Protein AF-A0A662UZR8-F1 (afdb_monomer_lite)

Structure (mmCIF, N/CA/C/O backbone):
data_AF-A0A662UZR8-F1
#
_entry.id   AF-A0A662UZR8-F1
#
loop_
_atom_site.group_PDB
_atom_site.id
_atom_site.type_symbol
_atom_site.label_atom_id
_atom_site.label_alt_id
_atom_site.label_comp_id
_atom_site.label_asym_id
_atom_site.label_entity_id
_atom_site.label_seq_id
_atom_site.pdbx_PDB_ins_code
_atom_site.Cartn_x
_atom_site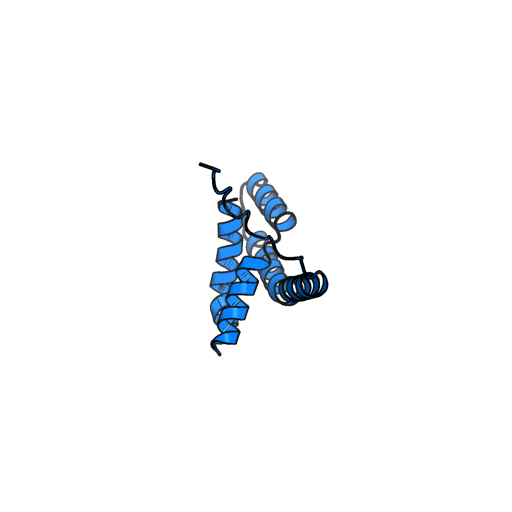.Cartn_y
_atom_site.Cartn_z
_atom_site.occupancy
_atom_site.B_iso_or_equiv
_atom_site.auth_seq_id
_atom_site.auth_comp_id
_atom_site.auth_asym_id
_atom_site.auth_atom_id
_atom_site.pdbx_PDB_model_num
ATOM 1 N N . MET A 1 1 ? 54.172 -8.574 8.219 1.00 39.78 1 MET A N 1
ATOM 2 C CA . MET A 1 1 ? 52.806 -9.115 8.080 1.00 39.78 1 MET A CA 1
ATOM 3 C C . MET A 1 1 ? 51.865 -7.938 8.209 1.00 39.78 1 MET A C 1
ATOM 5 O O . MET A 1 1 ? 51.500 -7.566 9.316 1.00 39.78 1 MET A O 1
ATOM 9 N N . GLU A 1 2 ? 51.620 -7.263 7.091 1.00 37.84 2 GLU A N 1
ATOM 10 C CA . GLU A 1 2 ? 50.661 -6.163 7.018 1.00 37.84 2 GLU A CA 1
ATOM 11 C C . GLU A 1 2 ? 49.271 -6.783 6.895 1.00 37.84 2 GLU A C 1
ATOM 13 O O . GLU A 1 2 ? 49.051 -7.658 6.060 1.00 37.84 2 GLU A O 1
ATOM 18 N N . GLY A 1 3 ? 48.376 -6.414 7.808 1.00 43.31 3 GLY A N 1
ATOM 19 C CA . GLY A 1 3 ? 47.009 -6.912 7.817 1.00 43.31 3 GLY A CA 1
ATOM 20 C C . GLY A 1 3 ? 46.226 -6.314 6.657 1.00 43.31 3 GLY A C 1
ATOM 21 O O . GLY A 1 3 ? 46.103 -5.093 6.558 1.00 43.31 3 GLY A O 1
ATOM 22 N N . GLU A 1 4 ? 45.673 -7.174 5.805 1.00 44.31 4 GLU A N 1
ATOM 23 C CA . GLU A 1 4 ? 44.631 -6.786 4.860 1.00 44.31 4 GLU A CA 1
ATOM 24 C C . GLU A 1 4 ? 43.439 -6.232 5.641 1.00 44.31 4 GLU A C 1
ATOM 26 O O . GLU A 1 4 ? 42.755 -6.932 6.391 1.00 44.31 4 GLU A O 1
ATOM 31 N N . LYS A 1 5 ? 43.200 -4.933 5.475 1.00 49.56 5 LYS A N 1
ATOM 32 C CA . LYS A 1 5 ? 41.960 -4.297 5.900 1.00 49.56 5 LYS A CA 1
ATOM 33 C C . LYS A 1 5 ? 40.863 -4.812 4.958 1.00 49.56 5 LYS A C 1
ATOM 35 O O . LYS A 1 5 ? 41.051 -4.712 3.743 1.00 49.56 5 LYS A O 1
ATOM 40 N N . PRO A 1 6 ? 39.744 -5.361 5.461 1.00 45.47 6 PRO A N 1
ATOM 41 C CA . PRO A 1 6 ? 38.691 -5.857 4.589 1.00 45.47 6 PRO A CA 1
ATOM 42 C C . PRO A 1 6 ? 38.175 -4.696 3.741 1.00 45.47 6 PRO A C 1
ATOM 44 O O . PRO A 1 6 ? 38.000 -3.583 4.243 1.00 45.47 6 PRO A O 1
ATOM 47 N N . ALA A 1 7 ? 37.978 -4.955 2.448 1.00 50.78 7 ALA A N 1
ATOM 48 C CA . ALA A 1 7 ? 37.423 -3.991 1.517 1.00 50.78 7 ALA A CA 1
ATOM 49 C C . ALA A 1 7 ? 36.064 -3.525 2.051 1.00 50.78 7 ALA A C 1
ATOM 51 O O . ALA A 1 7 ? 35.082 -4.265 2.027 1.00 50.78 7 ALA A O 1
ATOM 52 N N . GLN A 1 8 ? 36.039 -2.297 2.568 1.00 49.72 8 GLN A N 1
ATOM 53 C CA . GLN A 1 8 ? 34.823 -1.567 2.879 1.00 49.72 8 GLN A CA 1
ATOM 54 C C . GLN A 1 8 ? 33.998 -1.564 1.588 1.00 49.72 8 GLN A C 1
ATOM 56 O O . GLN A 1 8 ? 34.412 -0.954 0.598 1.00 49.72 8 GLN A O 1
ATOM 61 N N . GLY A 1 9 ? 32.903 -2.328 1.559 1.00 45.03 9 GLY A N 1
ATOM 62 C CA . GLY A 1 9 ? 32.016 -2.386 0.404 1.00 45.03 9 GLY A CA 1
ATOM 63 C C . GLY A 1 9 ? 31.672 -0.961 -0.010 1.00 45.03 9 GLY A C 1
ATOM 64 O O . GLY A 1 9 ? 31.214 -0.173 0.817 1.00 45.03 9 GLY A O 1
ATOM 65 N N . ARG A 1 10 ? 31.974 -0.603 -1.261 1.00 51.03 10 ARG A N 1
ATOM 66 C CA . ARG A 1 10 ? 31.578 0.691 -1.809 1.00 51.03 10 ARG A CA 1
ATOM 67 C C . ARG A 1 10 ? 30.056 0.695 -1.813 1.00 51.03 10 ARG A C 1
ATOM 69 O O . ARG A 1 10 ? 29.452 0.010 -2.632 1.00 51.03 10 ARG A O 1
ATOM 76 N N . VAL A 1 11 ? 29.442 1.436 -0.897 1.00 54.06 11 VAL A N 1
ATOM 77 C CA . VAL A 1 11 ? 28.117 1.983 -1.174 1.00 54.06 11 VAL A CA 1
ATOM 78 C C . VAL A 1 11 ? 28.353 2.859 -2.401 1.00 54.06 11 VAL A C 1
ATOM 80 O O . VAL A 1 11 ? 29.108 3.827 -2.317 1.00 54.06 11 VAL A O 1
ATOM 83 N N . GLY A 1 12 ? 27.899 2.394 -3.567 1.00 61.78 12 GLY A N 1
ATOM 84 C CA . GLY A 1 12 ? 28.061 3.122 -4.822 1.00 61.78 12 GLY A CA 1
ATOM 85 C C . GLY A 1 12 ? 27.463 4.521 -4.700 1.00 61.78 12 GLY A C 1
ATOM 86 O O . GLY A 1 12 ? 26.590 4.742 -3.860 1.00 61.78 12 GLY A O 1
ATOM 87 N N . GLU A 1 13 ? 27.954 5.457 -5.511 1.00 67.56 13 GLU A N 1
ATOM 88 C CA . GLU A 1 13 ? 27.309 6.761 -5.689 1.00 67.56 13 GLU A CA 1
ATOM 89 C C . GLU A 1 13 ? 25.803 6.556 -5.889 1.00 67.56 13 GLU A C 1
ATOM 91 O O . GLU A 1 13 ? 25.383 5.755 -6.725 1.00 67.56 13 GLU A O 1
ATOM 96 N N . PHE A 1 14 ? 25.005 7.219 -5.054 1.00 72.38 14 PHE A N 1
ATOM 97 C CA . PHE A 1 14 ? 23.554 7.201 -5.164 1.00 72.38 14 PHE A CA 1
ATOM 98 C C . PHE A 1 14 ? 23.182 8.049 -6.379 1.00 72.38 14 PHE A C 1
ATOM 100 O O . PHE A 1 14 ? 23.480 9.242 -6.409 1.00 72.38 14 PHE A O 1
ATOM 107 N N . ASP A 1 15 ? 22.579 7.425 -7.386 1.00 90.81 15 ASP A N 1
ATOM 108 C CA . ASP A 1 15 ? 22.028 8.147 -8.525 1.00 90.81 15 ASP A CA 1
ATOM 109 C C . ASP A 1 15 ? 20.685 8.758 -8.104 1.00 90.81 15 ASP A C 1
ATOM 111 O O . ASP A 1 15 ? 19.691 8.053 -7.905 1.00 90.81 15 ASP A O 1
ATOM 115 N N . GLU A 1 16 ? 20.688 10.074 -7.898 1.00 92.81 16 GLU A N 1
ATOM 116 C CA . GLU A 1 16 ? 19.516 10.830 -7.455 1.00 92.81 16 GLU A CA 1
ATOM 117 C C . GLU A 1 16 ? 18.376 10.768 -8.485 1.00 92.81 16 GLU A C 1
ATOM 119 O O . GLU A 1 16 ? 17.208 10.720 -8.107 1.00 92.81 16 GLU A O 1
ATOM 124 N N . GLU A 1 17 ? 18.696 10.715 -9.783 1.00 94.50 17 GLU A N 1
ATOM 125 C CA . GLU A 1 17 ? 17.695 10.645 -10.851 1.00 94.50 17 GLU A CA 1
ATOM 126 C C . GLU A 1 17 ? 16.968 9.299 -10.811 1.00 94.50 17 GLU A C 1
ATOM 128 O O . GLU A 1 17 ? 15.735 9.256 -10.777 1.00 94.50 17 GLU A O 1
ATOM 133 N N . VAL A 1 18 ? 17.726 8.204 -10.690 1.00 93.88 18 VAL A N 1
ATOM 134 C CA . VAL A 1 18 ? 17.162 6.857 -10.513 1.00 93.88 18 VAL A CA 1
ATOM 135 C C . VAL A 1 18 ? 16.323 6.780 -9.238 1.00 93.88 18 VAL A C 1
ATOM 137 O O . VAL A 1 18 ? 15.259 6.159 -9.219 1.00 93.88 18 VAL A O 1
ATOM 140 N N . PHE A 1 19 ? 16.780 7.402 -8.152 1.00 92.75 19 PHE A N 1
ATOM 141 C CA . PHE A 1 19 ? 16.050 7.391 -6.891 1.00 92.75 19 PHE A CA 1
ATOM 142 C C . PHE A 1 19 ? 14.705 8.126 -6.979 1.00 92.75 19 PHE A C 1
ATOM 144 O O . PHE A 1 19 ? 13.696 7.603 -6.492 1.00 92.75 19 PHE A O 1
ATOM 151 N N . GLU A 1 20 ? 14.659 9.294 -7.623 1.00 95.31 20 GLU A N 1
ATOM 152 C CA . GLU A 1 20 ? 13.406 10.025 -7.832 1.00 95.31 20 GLU A CA 1
ATOM 153 C C . GLU A 1 20 ? 12.456 9.289 -8.786 1.00 95.31 20 GLU A C 1
ATOM 155 O O . GLU A 1 20 ? 11.250 9.255 -8.531 1.00 95.31 20 GLU A O 1
ATOM 160 N N . GLU A 1 21 ? 12.971 8.621 -9.823 1.00 95.25 21 GLU A N 1
ATOM 161 C CA . GLU A 1 21 ? 12.155 7.779 -10.706 1.00 95.25 21 GLU A CA 1
ATOM 162 C C . GLU A 1 21 ? 11.519 6.615 -9.932 1.00 95.25 21 GLU A C 1
ATOM 164 O O . GLU A 1 21 ? 10.302 6.406 -9.984 1.00 95.25 21 GLU A O 1
ATOM 169 N N . VAL A 1 22 ? 12.311 5.900 -9.126 1.00 94.00 22 VAL A N 1
ATOM 170 C CA . VAL A 1 22 ? 11.803 4.822 -8.265 1.00 94.00 22 VAL A CA 1
ATOM 171 C C . VAL A 1 22 ? 10.765 5.361 -7.282 1.00 94.00 22 VAL A C 1
ATOM 173 O O . VAL A 1 22 ? 9.706 4.751 -7.114 1.00 94.00 22 VAL A O 1
ATOM 176 N N . ARG A 1 23 ? 11.014 6.513 -6.649 1.00 94.12 23 ARG A N 1
ATOM 177 C CA . ARG A 1 23 ? 10.050 7.140 -5.734 1.00 94.12 23 ARG A CA 1
ATOM 178 C C . ARG A 1 23 ? 8.736 7.472 -6.443 1.00 94.12 23 ARG A C 1
ATOM 180 O O . ARG A 1 23 ? 7.673 7.204 -5.878 1.00 94.12 23 ARG A O 1
ATOM 187 N N . ALA A 1 24 ? 8.792 8.028 -7.651 1.00 95.69 24 ALA A N 1
ATOM 188 C CA . ALA A 1 24 ? 7.605 8.347 -8.439 1.00 95.69 24 ALA A CA 1
ATOM 189 C C . ALA A 1 24 ? 6.783 7.085 -8.746 1.00 95.69 24 ALA A C 1
ATOM 191 O O . ALA A 1 24 ? 5.579 7.072 -8.490 1.00 95.69 24 ALA A O 1
ATOM 192 N N . ILE A 1 25 ? 7.439 5.999 -9.171 1.00 94.56 25 ILE A N 1
ATOM 193 C CA . ILE A 1 25 ? 6.795 4.701 -9.436 1.00 94.56 25 ILE A CA 1
ATOM 194 C C . ILE A 1 25 ? 6.112 4.155 -8.175 1.00 94.56 25 ILE A C 1
ATOM 196 O O . ILE A 1 25 ? 4.954 3.731 -8.229 1.00 94.56 25 ILE A O 1
ATOM 200 N N . LEU A 1 26 ? 6.804 4.184 -7.029 1.00 95.00 26 LEU A N 1
ATOM 201 C CA . LEU A 1 26 ? 6.251 3.747 -5.742 1.00 95.00 26 LEU A CA 1
ATOM 202 C C . LEU A 1 26 ? 4.995 4.539 -5.362 1.00 95.00 26 LEU A C 1
ATOM 204 O O . LEU A 1 26 ? 4.015 3.960 -4.892 1.00 95.00 26 LEU A O 1
ATOM 208 N N . HIS A 1 27 ? 5.001 5.851 -5.583 1.00 95.00 27 HIS A N 1
ATOM 209 C CA . HIS A 1 27 ? 3.845 6.697 -5.313 1.00 95.00 27 HIS A CA 1
ATOM 210 C C . HIS A 1 27 ? 2.687 6.436 -6.273 1.00 95.00 27 HIS A C 1
ATOM 212 O O . HIS A 1 27 ? 1.570 6.191 -5.816 1.00 95.00 27 HIS A O 1
ATOM 218 N N . GLU A 1 28 ? 2.937 6.473 -7.580 1.00 94.00 28 GLU A N 1
ATOM 219 C CA . GLU A 1 28 ? 1.903 6.336 -8.608 1.00 94.00 28 GLU A CA 1
ATOM 220 C C . GLU A 1 28 ? 1.156 5.005 -8.480 1.00 94.00 28 GLU A C 1
ATOM 222 O O . GLU A 1 28 ? -0.074 4.959 -8.534 1.00 94.00 28 GLU A O 1
ATOM 227 N N . ARG A 1 29 ? 1.902 3.923 -8.243 1.00 91.25 29 ARG A N 1
ATOM 228 C CA . ARG A 1 29 ? 1.353 2.567 -8.208 1.00 91.25 29 ARG A CA 1
ATOM 229 C C . ARG A 1 29 ? 0.899 2.128 -6.822 1.00 91.25 29 ARG A C 1
ATOM 231 O O . ARG A 1 29 ? -0.108 1.434 -6.696 1.00 91.25 29 ARG A O 1
AT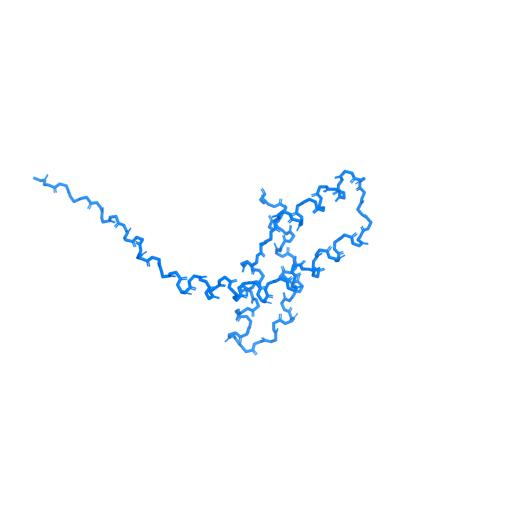OM 238 N N . GLY A 1 30 ? 1.622 2.524 -5.777 1.00 91.81 30 GLY A N 1
ATOM 239 C CA . GLY A 1 30 ? 1.342 2.103 -4.406 1.00 91.81 30 GLY A CA 1
ATOM 240 C C . GLY A 1 30 ? 0.225 2.900 -3.740 1.00 91.81 30 GLY A C 1
ATOM 241 O O . GLY A 1 30 ? -0.589 2.324 -3.014 1.00 91.81 30 GLY A O 1
ATOM 242 N N . MET A 1 31 ? 0.140 4.211 -3.992 1.00 93.31 31 MET A N 1
ATOM 243 C CA . MET A 1 31 ? -0.802 5.087 -3.284 1.00 93.31 31 MET A CA 1
ATOM 244 C C . MET A 1 31 ? -2.274 4.685 -3.476 1.00 93.31 31 MET A C 1
ATOM 246 O O . MET A 1 31 ? -2.998 4.647 -2.479 1.00 93.31 31 MET A O 1
ATOM 250 N N . PRO A 1 32 ? -2.748 4.306 -4.682 1.00 91.94 32 PRO A N 1
ATOM 251 C CA . PRO A 1 32 ? -4.125 3.839 -4.851 1.00 91.94 32 PRO A CA 1
ATOM 252 C C . PRO A 1 32 ? -4.471 2.631 -3.966 1.00 91.94 32 PRO A C 1
ATOM 254 O O . PRO A 1 32 ? -5.579 2.558 -3.426 1.00 91.94 32 PRO A O 1
ATOM 257 N N . ILE A 1 33 ? -3.513 1.716 -3.766 1.00 91.50 33 ILE A N 1
ATOM 258 C CA . ILE A 1 33 ? -3.667 0.534 -2.909 1.00 91.50 33 ILE A CA 1
ATOM 259 C C . ILE A 1 33 ? -3.740 0.963 -1.440 1.00 91.50 33 ILE A C 1
ATOM 261 O O . ILE A 1 33 ? -4.654 0.534 -0.733 1.00 91.50 33 ILE A O 1
ATOM 265 N N . ILE A 1 34 ? -2.841 1.849 -0.990 1.00 92.00 34 ILE A N 1
ATOM 266 C CA . ILE A 1 34 ? -2.869 2.409 0.373 1.00 92.00 34 ILE A CA 1
ATOM 267 C C . ILE A 1 34 ? -4.219 3.073 0.660 1.00 92.00 34 ILE A C 1
ATOM 269 O O . ILE A 1 34 ? -4.854 2.789 1.675 1.00 92.00 34 ILE A O 1
ATOM 273 N N . GLU A 1 35 ? -4.690 3.927 -0.244 1.00 92.38 35 GLU A N 1
ATOM 274 C CA . GLU A 1 35 ? -5.945 4.657 -0.075 1.00 92.38 35 GLU A CA 1
ATOM 275 C C . GLU A 1 35 ? -7.157 3.726 -0.013 1.00 92.38 35 GLU A C 1
ATOM 277 O O . GLU A 1 35 ? -8.089 3.939 0.768 1.00 92.38 35 GLU A O 1
ATOM 282 N N . GLN A 1 36 ? -7.148 2.653 -0.803 1.00 90.62 36 GLN A N 1
ATOM 283 C CA . GLN A 1 36 ? -8.175 1.625 -0.711 1.00 90.62 36 GLN A CA 1
ATOM 284 C C . GLN A 1 36 ? -8.138 0.908 0.646 1.00 90.62 36 GLN A C 1
ATOM 286 O O . GLN A 1 36 ? -9.186 0.742 1.270 1.00 90.62 36 GLN A O 1
ATOM 291 N N . VAL A 1 37 ? -6.951 0.526 1.126 1.00 89.56 37 VAL A N 1
ATOM 292 C CA . VAL A 1 37 ? -6.760 -0.113 2.438 1.00 89.56 37 VAL A CA 1
ATOM 293 C C . VAL A 1 37 ? -7.267 0.782 3.565 1.00 89.56 37 VAL A C 1
ATOM 295 O O . VAL A 1 37 ? -8.042 0.324 4.405 1.00 89.56 37 VAL A O 1
ATOM 298 N N . ARG A 1 38 ? -6.908 2.072 3.542 1.00 91.31 38 ARG A N 1
ATOM 299 C CA . ARG A 1 38 ? -7.379 3.076 4.505 1.00 91.31 38 ARG A CA 1
ATOM 300 C C . ARG A 1 38 ? -8.899 3.108 4.584 1.00 91.31 38 ARG A C 1
ATOM 302 O O . ARG A 1 38 ? -9.462 2.949 5.668 1.00 91.31 38 ARG A O 1
ATOM 309 N N . ARG A 1 39 ? -9.566 3.252 3.434 1.00 92.19 39 ARG 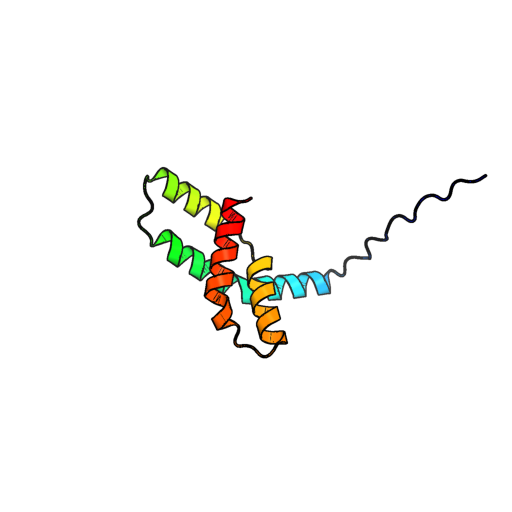A N 1
ATOM 310 C CA . ARG A 1 39 ? -11.034 3.276 3.367 1.00 92.19 39 ARG A CA 1
ATOM 311 C C . ARG A 1 39 ? -11.653 1.984 3.897 1.00 92.19 39 ARG A C 1
ATOM 313 O O . ARG A 1 39 ? -12.567 2.051 4.712 1.00 92.19 39 ARG A O 1
ATOM 320 N N . GLU A 1 40 ? -11.150 0.829 3.465 1.00 91.00 40 GLU A N 1
ATOM 321 C CA . GLU A 1 40 ? -11.701 -0.483 3.832 1.00 91.00 40 GLU A CA 1
ATOM 322 C C . GLU A 1 40 ? -11.519 -0.839 5.312 1.00 91.00 40 GLU A C 1
ATOM 324 O O . GLU A 1 40 ? -12.354 -1.550 5.877 1.00 91.00 40 GLU A O 1
ATOM 329 N N . ILE A 1 41 ? -10.431 -0.397 5.947 1.00 89.25 41 ILE A N 1
ATOM 330 C CA . ILE A 1 41 ? -10.195 -0.643 7.374 1.00 89.25 41 ILE A CA 1
ATOM 331 C C . ILE A 1 41 ? -11.039 0.302 8.217 1.00 89.25 41 ILE A C 1
ATOM 333 O O . ILE A 1 41 ? -11.743 -0.154 9.117 1.00 89.25 41 ILE A O 1
ATOM 337 N N . LEU A 1 42 ? -10.993 1.605 7.925 1.00 91.38 42 LEU A N 1
ATOM 338 C CA . LEU A 1 42 ? -11.682 2.615 8.729 1.00 91.38 42 LEU A CA 1
ATOM 339 C C . LEU A 1 42 ? -13.207 2.546 8.583 1.00 91.38 42 LEU A C 1
ATOM 341 O O . LEU A 1 42 ? -13.920 3.001 9.475 1.00 91.38 42 LEU A O 1
ATOM 345 N N . SER A 1 43 ? -13.728 1.921 7.520 1.00 94.00 43 SER A N 1
ATOM 346 C CA . SER A 1 43 ? -15.160 1.625 7.397 1.00 94.00 43 SER A CA 1
ATOM 347 C C . SER A 1 43 ? -15.635 0.480 8.300 1.00 94.00 43 SER A C 1
ATOM 349 O O . SER A 1 43 ? -16.840 0.257 8.419 1.00 94.00 43 SER A O 1
ATOM 351 N N . ARG A 1 44 ? -14.726 -0.299 8.903 1.00 90.50 44 ARG A N 1
ATOM 352 C CA . ARG A 1 44 ? -15.095 -1.422 9.776 1.00 90.50 44 ARG A CA 1
ATOM 353 C C . ARG A 1 44 ? -15.460 -0.920 11.174 1.00 90.50 44 ARG A C 1
ATOM 355 O O . ARG A 1 44 ? -14.886 0.055 11.655 1.00 90.50 44 ARG A O 1
ATOM 362 N N . PRO A 1 45 ? -16.371 -1.613 11.879 1.00 92.44 45 PRO A N 1
ATOM 363 C CA . PRO A 1 45 ? -16.698 -1.282 13.259 1.00 92.44 45 PRO A CA 1
ATOM 364 C C . PRO A 1 45 ? -15.542 -1.678 14.194 1.00 92.44 45 PRO A C 1
ATOM 366 O O . PRO A 1 45 ? -15.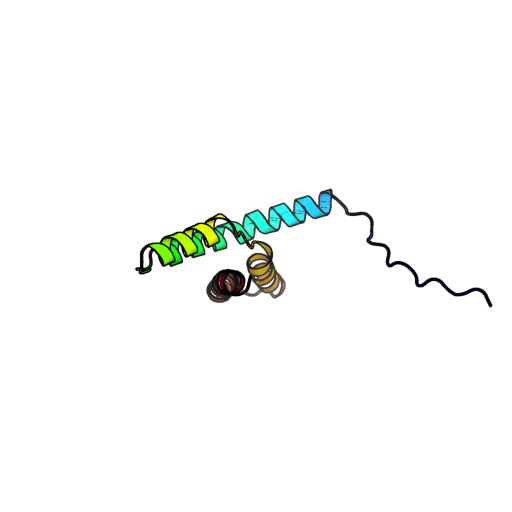550 -2.754 14.789 1.00 92.44 45 PRO A O 1
ATOM 369 N N . ILE A 1 46 ? -14.544 -0.803 14.332 1.00 92.94 46 ILE A N 1
ATOM 370 C CA . ILE A 1 46 ? -13.415 -0.987 15.250 1.00 92.94 46 ILE A CA 1
ATOM 371 C C . ILE A 1 46 ? -13.813 -0.446 16.626 1.00 92.94 46 ILE A C 1
ATOM 373 O O . ILE A 1 46 ? -14.132 0.733 16.786 1.00 92.94 46 ILE A O 1
ATOM 377 N N . LYS A 1 47 ? -13.807 -1.318 17.637 1.00 93.00 47 LYS A N 1
ATOM 378 C CA . LYS A 1 47 ? -14.064 -0.961 19.038 1.00 93.00 47 LYS A CA 1
ATOM 379 C C . LYS A 1 47 ? -12.968 -1.537 19.937 1.00 93.00 47 LYS A C 1
ATOM 381 O O . LYS A 1 47 ? -12.471 -2.620 19.637 1.00 93.00 47 LYS A O 1
ATOM 386 N N . PRO A 1 48 ? -12.642 -0.867 21.059 1.00 95.81 48 PRO A N 1
ATOM 387 C CA . PRO A 1 48 ? -13.177 0.421 21.535 1.00 95.81 48 PRO A CA 1
ATOM 388 C C . PRO A 1 48 ? -12.646 1.624 20.728 1.00 95.81 48 PRO A C 1
ATOM 390 O O . PRO A 1 48 ? -11.776 1.456 19.880 1.00 95.81 48 PRO A O 1
ATOM 393 N N . LYS A 1 49 ? -13.130 2.850 21.005 1.00 95.00 49 LYS A N 1
ATOM 394 C CA . LYS A 1 49 ? -12.684 4.082 20.311 1.00 95.00 49 LYS A CA 1
ATOM 395 C C . LYS A 1 49 ? -11.154 4.218 20.270 1.00 95.00 49 LYS A C 1
ATOM 397 O O . LYS A 1 49 ? -10.615 4.590 19.240 1.00 95.00 49 LYS A O 1
ATOM 402 N N . GLY A 1 50 ? -10.457 3.856 21.350 1.00 95.88 50 GLY A N 1
ATOM 403 C CA . GLY A 1 50 ? -8.989 3.893 21.390 1.00 95.88 50 GLY A CA 1
ATOM 404 C C . GLY A 1 50 ? -8.317 3.013 20.330 1.00 95.88 50 GLY A C 1
ATOM 405 O O . GLY A 1 50 ? -7.319 3.425 19.754 1.00 95.88 50 GLY A O 1
ATOM 406 N N . ALA A 1 51 ? -8.893 1.848 20.010 1.00 93.31 51 ALA A N 1
ATOM 407 C CA . ALA A 1 51 ? -8.381 0.988 18.944 1.00 93.31 51 ALA A CA 1
ATOM 408 C C . ALA A 1 51 ? -8.597 1.617 17.559 1.00 93.31 51 ALA A C 1
ATOM 410 O O . ALA A 1 51 ? -7.710 1.553 16.716 1.00 93.31 51 ALA A O 1
ATOM 411 N N . TYR A 1 52 ? -9.743 2.270 17.338 1.00 94.25 52 TYR A N 1
ATOM 412 C CA . TYR A 1 52 ? -9.993 3.008 16.098 1.00 94.25 52 TYR A CA 1
ATOM 413 C C . TYR A 1 52 ? -8.983 4.146 15.904 1.00 94.25 52 TYR A C 1
ATOM 415 O O . TYR A 1 52 ? -8.392 4.251 14.835 1.00 94.25 52 TYR A O 1
ATOM 423 N N . GLU A 1 53 ? -8.746 4.962 16.935 1.00 94.56 53 GLU A N 1
ATOM 424 C CA . GLU A 1 53 ? -7.789 6.076 16.852 1.00 94.56 53 GLU A CA 1
ATOM 425 C C . GLU A 1 53 ? -6.356 5.580 16.621 1.00 94.56 53 GLU A C 1
ATOM 427 O O . GLU A 1 53 ? -5.640 6.158 15.808 1.00 94.56 53 GLU A O 1
ATOM 432 N N . ALA A 1 54 ? -5.950 4.486 17.276 1.00 91.50 54 ALA A N 1
ATOM 433 C CA . ALA A 1 54 ? -4.634 3.884 17.067 1.00 91.50 54 ALA A CA 1
ATOM 434 C C . ALA A 1 54 ? -4.459 3.382 15.626 1.00 91.50 54 ALA A C 1
ATOM 436 O O . ALA A 1 54 ? -3.455 3.684 14.986 1.00 91.50 54 ALA A O 1
ATOM 437 N N . VAL A 1 55 ? -5.458 2.675 15.088 1.00 90.06 55 VAL A N 1
ATOM 438 C CA . VAL A 1 55 ? -5.440 2.193 13.698 1.00 90.06 55 VAL A CA 1
ATOM 439 C C . VAL A 1 55 ? -5.448 3.357 12.709 1.00 90.06 55 VAL A C 1
ATOM 441 O O . VAL A 1 55 ? -4.685 3.343 11.750 1.00 90.06 55 VAL A O 1
ATOM 444 N N . LYS A 1 56 ? -6.271 4.386 12.941 1.00 91.75 56 LYS A N 1
ATOM 445 C CA . LYS A 1 56 ? -6.294 5.589 12.102 1.00 91.75 56 LYS A CA 1
ATOM 446 C C . LYS A 1 56 ? -4.935 6.288 12.103 1.00 91.75 56 LYS A C 1
ATOM 448 O O . LYS A 1 56 ? -4.417 6.589 11.036 1.00 91.75 56 LYS A O 1
ATOM 453 N N . TYR A 1 57 ? -4.354 6.511 13.281 1.00 90.88 57 TYR A N 1
ATOM 454 C CA . TYR A 1 57 ? -3.038 7.129 13.409 1.00 90.88 57 TYR A CA 1
ATOM 455 C C . TYR A 1 57 ? -1.965 6.324 12.675 1.00 90.88 57 TYR A C 1
ATOM 457 O O . TYR A 1 57 ? -1.196 6.896 11.908 1.00 90.88 57 TYR A O 1
ATOM 465 N N . PHE A 1 58 ? -1.956 5.001 12.860 1.00 87.25 58 PHE A N 1
ATOM 466 C CA . PHE A 1 58 ? -1.034 4.113 12.163 1.00 87.25 58 PHE A CA 1
ATOM 467 C C . PHE A 1 58 ? -1.158 4.257 10.641 1.00 87.25 58 PHE A C 1
ATOM 469 O O . PHE A 1 58 ? -0.164 4.485 9.959 1.00 87.25 58 PHE A O 1
ATOM 476 N N . LEU A 1 59 ? -2.381 4.187 10.112 1.00 87.12 59 LEU A N 1
ATOM 477 C CA . LEU A 1 59 ? -2.630 4.278 8.677 1.00 87.12 59 LEU A CA 1
ATOM 478 C C . LEU A 1 59 ? -2.298 5.656 8.089 1.00 87.12 59 LEU A C 1
ATOM 480 O O . LEU A 1 59 ? -1.970 5.730 6.906 1.00 87.12 59 LEU A O 1
ATOM 484 N N . ASP A 1 60 ? -2.396 6.730 8.873 1.00 88.00 60 ASP A N 1
ATOM 485 C CA . ASP A 1 60 ? -2.030 8.089 8.456 1.00 88.00 60 ASP A CA 1
ATOM 486 C C . ASP A 1 60 ? -0.503 8.290 8.469 1.00 88.00 60 ASP A C 1
ATOM 488 O O . ASP A 1 60 ? 0.042 8.920 7.563 1.00 88.00 60 ASP A O 1
ATOM 492 N N . TYR A 1 61 ? 0.184 7.742 9.477 1.00 85.69 61 TYR A N 1
ATOM 493 C CA . TYR A 1 61 ? 1.625 7.898 9.681 1.00 85.69 61 TYR A CA 1
ATOM 494 C C . TYR A 1 61 ? 2.462 6.965 8.798 1.00 85.69 61 TYR A C 1
ATOM 496 O O . TYR A 1 61 ? 3.464 7.386 8.222 1.00 85.69 61 TYR A O 1
ATOM 504 N N . TRP A 1 62 ? 2.064 5.697 8.687 1.00 82.38 62 TRP A N 1
ATOM 505 C CA . TRP A 1 62 ? 2.849 4.669 8.017 1.00 82.38 62 TRP A CA 1
ATOM 506 C C . TRP A 1 62 ? 2.335 4.405 6.603 1.00 82.38 62 TRP A C 1
ATOM 508 O O . TRP A 1 62 ? 1.306 3.759 6.393 1.00 82.38 62 TRP A O 1
ATOM 518 N N . VAL A 1 63 ? 3.080 4.901 5.616 1.00 86.94 63 VAL A N 1
ATOM 519 C CA . VAL A 1 63 ? 2.761 4.755 4.191 1.00 86.94 63 VAL A CA 1
ATOM 520 C C . VAL A 1 63 ? 3.785 3.839 3.531 1.00 86.94 63 VAL A C 1
ATOM 522 O O . VAL A 1 63 ? 4.728 4.285 2.881 1.00 86.94 63 VAL A O 1
ATOM 525 N N . ASP A 1 64 ? 3.607 2.532 3.710 1.00 87.88 64 ASP A N 1
ATOM 526 C CA . ASP A 1 64 ? 4.455 1.525 3.068 1.00 87.88 64 ASP A CA 1
ATOM 527 C C . ASP A 1 64 ? 4.093 1.358 1.589 1.00 87.88 64 ASP A C 1
ATOM 529 O O . ASP A 1 64 ? 3.282 0.511 1.216 1.00 87.88 64 ASP A O 1
ATOM 533 N N . LEU A 1 65 ? 4.704 2.178 0.735 1.00 91.75 65 LEU A N 1
ATOM 534 C CA . LEU A 1 65 ? 4.546 2.078 -0.717 1.00 91.75 65 LEU A CA 1
ATOM 535 C C . LEU A 1 65 ? 5.373 0.937 -1.316 1.00 91.75 65 LEU A C 1
ATOM 537 O O . LEU A 1 65 ? 5.023 0.416 -2.374 1.00 91.75 65 LEU A O 1
ATOM 541 N N . THR A 1 66 ? 6.455 0.532 -0.654 1.00 91.75 66 THR A N 1
ATOM 542 C CA . THR A 1 66 ? 7.453 -0.384 -1.212 1.00 91.75 66 THR A CA 1
ATOM 543 C C . THR A 1 66 ? 6.897 -1.792 -1.375 1.00 91.75 66 THR A C 1
ATOM 545 O O . THR A 1 66 ? 6.886 -2.328 -2.483 1.00 91.75 66 THR A O 1
ATOM 548 N N . ARG A 1 67 ? 6.397 -2.401 -0.292 1.00 90.19 67 ARG A N 1
ATOM 549 C CA . ARG A 1 67 ? 5.914 -3.793 -0.318 1.00 90.19 67 ARG A CA 1
ATOM 550 C C . ARG A 1 67 ? 4.754 -4.016 -1.305 1.00 90.19 67 ARG A C 1
ATOM 552 O O . ARG A 1 67 ? 4.866 -4.941 -2.114 1.00 90.19 67 ARG A O 1
ATOM 559 N N . PRO A 1 68 ? 3.669 -3.212 -1.305 1.00 91.88 68 PRO A N 1
ATOM 560 C CA . PRO A 1 68 ? 2.583 -3.401 -2.262 1.00 91.88 68 PRO A CA 1
ATOM 561 C C . PRO A 1 68 ? 3.026 -3.125 -3.703 1.00 91.88 68 PRO A C 1
ATOM 563 O O . PRO A 1 68 ? 2.675 -3.910 -4.581 1.00 91.88 68 PRO A O 1
ATOM 566 N N . THR A 1 69 ? 3.834 -2.085 -3.954 1.00 93.94 69 THR A N 1
ATOM 567 C CA . THR A 1 69 ? 4.265 -1.733 -5.320 1.00 93.94 69 THR A CA 1
ATOM 568 C C . THR A 1 69 ? 5.192 -2.778 -5.928 1.00 93.94 69 THR A C 1
ATOM 570 O O . THR A 1 69 ? 5.044 -3.121 -7.103 1.00 93.94 69 THR A O 1
ATOM 573 N N . LEU A 1 70 ? 6.128 -3.319 -5.144 1.00 93.81 70 LEU A N 1
ATOM 574 C CA . LEU A 1 70 ? 7.017 -4.382 -5.614 1.00 93.81 70 LEU A CA 1
ATOM 575 C C . LEU A 1 70 ? 6.230 -5.637 -5.995 1.00 93.81 70 LEU A C 1
ATOM 577 O O . LEU A 1 70 ? 6.515 -6.237 -7.028 1.00 93.81 70 LEU A O 1
ATOM 581 N N . LEU A 1 71 ? 5.214 -6.005 -5.207 1.00 94.00 71 LEU A N 1
ATOM 582 C CA . LEU A 1 71 ? 4.368 -7.159 -5.504 1.00 94.00 71 LEU A CA 1
ATOM 583 C C . LEU A 1 71 ? 3.627 -6.991 -6.837 1.00 94.00 71 LEU A C 1
ATOM 585 O O . LEU A 1 71 ? 3.689 -7.881 -7.683 1.00 94.00 71 LEU A O 1
ATOM 589 N N . ILE A 1 72 ? 2.958 -5.854 -7.049 1.00 93.50 72 ILE A N 1
ATOM 590 C CA . ILE A 1 72 ? 2.196 -5.632 -8.289 1.00 93.50 72 ILE A CA 1
ATOM 591 C C . ILE A 1 72 ? 3.118 -5.503 -9.504 1.00 93.50 72 ILE A C 1
ATOM 593 O O . ILE A 1 72 ? 2.833 -6.084 -10.547 1.00 93.50 72 ILE A O 1
ATOM 597 N N . THR A 1 73 ? 4.269 -4.844 -9.351 1.00 93.38 73 THR A N 1
ATOM 598 C CA . THR A 1 73 ? 5.267 -4.706 -10.421 1.00 93.38 73 THR A CA 1
ATOM 599 C C . THR A 1 73 ? 5.858 -6.066 -10.797 1.00 93.38 73 THR A C 1
ATOM 601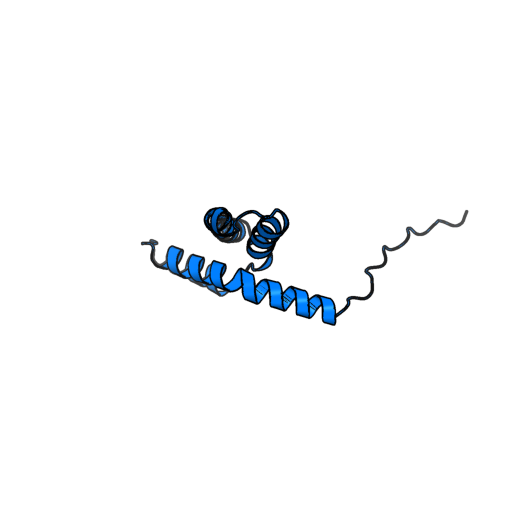 O O . THR A 1 73 ? 6.060 -6.345 -11.976 1.00 93.38 73 THR A O 1
ATOM 604 N N . ALA A 1 74 ? 6.066 -6.957 -9.824 1.00 94.44 74 ALA A N 1
ATOM 605 C CA . ALA A 1 74 ? 6.487 -8.328 -10.096 1.00 94.44 74 ALA A CA 1
ATOM 606 C C . ALA A 1 74 ? 5.416 -9.122 -10.862 1.00 94.44 74 ALA A C 1
ATOM 608 O O . ALA A 1 74 ? 5.756 -9.858 -11.787 1.00 94.44 74 ALA A O 1
ATOM 609 N N . CYS A 1 75 ? 4.129 -8.962 -10.529 1.00 93.69 75 CYS A N 1
ATOM 610 C CA . CYS A 1 75 ? 3.043 -9.580 -11.295 1.00 93.69 75 CYS A CA 1
ATOM 611 C C . CYS A 1 75 ? 3.035 -9.108 -12.754 1.00 93.69 75 CYS A C 1
ATOM 613 O O . CYS A 1 75 ? 2.963 -9.944 -13.655 1.00 93.69 75 CYS A O 1
ATOM 615 N N . GLU A 1 76 ? 3.180 -7.801 -12.988 1.00 92.12 76 GLU A N 1
ATOM 616 C CA . GLU A 1 76 ? 3.261 -7.244 -14.343 1.00 92.12 76 GLU A CA 1
ATOM 617 C C . GLU A 1 76 ? 4.448 -7.792 -15.128 1.00 92.12 76 GLU A C 1
ATOM 619 O O . GLU A 1 76 ? 4.288 -8.200 -16.277 1.00 92.12 76 GLU A O 1
ATOM 624 N N . ALA A 1 77 ? 5.628 -7.854 -14.505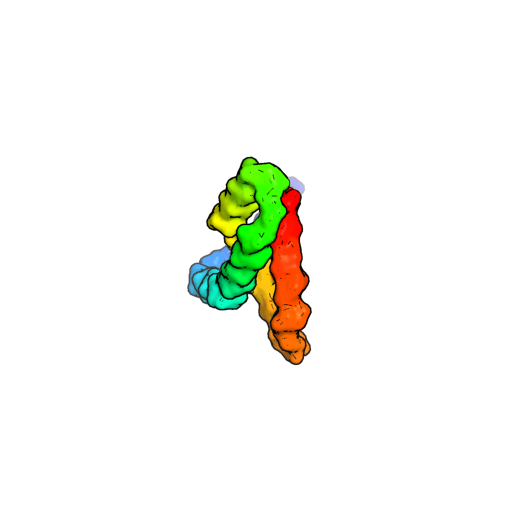 1.00 94.88 77 ALA A N 1
ATOM 625 C CA . ALA A 1 77 ? 6.836 -8.380 -15.136 1.00 94.88 77 ALA A CA 1
ATOM 626 C C . ALA A 1 77 ? 6.690 -9.856 -15.551 1.00 94.88 77 ALA A C 1
ATOM 628 O O . ALA A 1 77 ? 7.311 -10.297 -16.516 1.00 94.88 77 ALA A O 1
ATOM 629 N N . LEU A 1 78 ? 5.844 -10.614 -14.848 1.00 95.88 78 LEU A N 1
ATOM 630 C CA . LEU A 1 78 ? 5.505 -12.000 -15.173 1.00 95.88 78 LEU A CA 1
ATOM 631 C C . LEU A 1 78 ? 4.354 -12.123 -16.191 1.00 95.88 78 LEU A C 1
ATOM 633 O O . LEU A 1 78 ? 3.957 -13.239 -16.523 1.00 95.88 78 LEU A O 1
ATOM 637 N N . GLY A 1 79 ? 3.796 -11.008 -16.677 1.00 95.19 79 GLY A N 1
ATOM 638 C CA . GLY A 1 79 ? 2.636 -10.995 -17.573 1.00 95.19 79 GLY A CA 1
ATOM 639 C C . GLY A 1 79 ? 1.327 -11.419 -16.896 1.00 95.19 79 GLY A C 1
ATOM 640 O O . GLY A 1 79 ? 0.382 -11.824 -17.572 1.00 95.19 79 GLY A O 1
ATOM 641 N N . VAL A 1 80 ? 1.267 -11.361 -15.563 1.00 94.50 80 VAL A N 1
ATOM 642 C CA . VAL A 1 80 ? 0.090 -11.712 -14.760 1.00 94.50 80 VAL A CA 1
ATOM 643 C C . VAL A 1 80 ? -0.698 -10.445 -14.437 1.00 94.50 80 VAL A C 1
ATOM 645 O O . VAL A 1 80 ? -0.109 -9.404 -14.162 1.00 94.50 80 VAL A O 1
ATOM 648 N N . ASN A 1 81 ? -2.034 -10.532 -14.417 1.00 93.62 81 ASN A N 1
ATOM 649 C CA . ASN A 1 81 ? -2.877 -9.414 -13.986 1.00 93.62 81 ASN A CA 1
ATOM 650 C C . ASN A 1 81 ? -2.553 -9.024 -12.520 1.00 93.62 81 ASN A C 1
ATOM 652 O O . ASN A 1 81 ? -2.831 -9.825 -11.619 1.00 93.62 81 ASN A O 1
ATOM 656 N N . PRO A 1 82 ? -2.031 -7.812 -12.251 1.00 90.50 82 PRO A N 1
ATOM 657 C CA . PRO A 1 82 ? -1.641 -7.382 -10.904 1.00 90.50 82 PRO A CA 1
ATOM 658 C C . PRO A 1 82 ? -2.814 -7.242 -9.941 1.00 90.50 82 PRO A C 1
ATOM 660 O O . PRO A 1 82 ? -2.640 -7.400 -8.733 1.00 90.50 82 PRO A O 1
ATOM 663 N N . GLU A 1 83 ? -4.022 -7.005 -10.455 1.00 90.12 83 GLU A N 1
ATOM 664 C CA . GLU A 1 83 ? -5.231 -6.887 -9.636 1.00 90.12 83 GLU A CA 1
ATOM 665 C C . GLU A 1 83 ? -5.528 -8.177 -8.859 1.00 90.12 83 GLU A C 1
ATOM 667 O O . GLU A 1 83 ? -6.083 -8.132 -7.760 1.00 90.12 83 GLU A O 1
ATOM 672 N N . LEU A 1 84 ? -5.085 -9.333 -9.373 1.00 92.19 84 LEU A N 1
ATOM 673 C CA . LEU A 1 84 ? -5.189 -10.613 -8.667 1.00 92.19 84 LEU A CA 1
ATOM 674 C C . LEU A 1 84 ? -4.363 -10.630 -7.372 1.00 92.19 84 LEU A C 1
ATOM 676 O O . LEU A 1 84 ? -4.702 -11.353 -6.435 1.00 92.19 84 LEU A O 1
ATOM 680 N N . ALA A 1 85 ? -3.303 -9.823 -7.297 1.00 91.75 85 ALA A N 1
ATOM 681 C CA . ALA A 1 85 ? -2.444 -9.699 -6.127 1.00 91.75 85 ALA A CA 1
ATOM 682 C C . ALA A 1 85 ? -2.901 -8.603 -5.153 1.00 91.75 85 ALA A C 1
ATOM 684 O O . ALA A 1 85 ? -2.385 -8.540 -4.036 1.00 91.75 85 ALA A O 1
ATOM 685 N N . TYR A 1 86 ? -3.888 -7.769 -5.507 1.00 90.31 86 TYR A N 1
ATOM 686 C CA . TYR A 1 86 ? -4.347 -6.681 -4.637 1.00 90.31 86 TYR A CA 1
ATOM 687 C C . TYR A 1 86 ? -4.793 -7.165 -3.253 1.00 90.31 86 TYR A C 1
ATOM 689 O O . TYR A 1 86 ? -4.367 -6.561 -2.271 1.00 90.31 86 TYR A O 1
ATOM 697 N N . PRO A 1 87 ? -5.573 -8.255 -3.093 1.00 90.69 87 PRO A N 1
ATOM 698 C CA . PRO A 1 87 ? -5.922 -8.749 -1.761 1.00 90.69 87 PRO A CA 1
ATOM 699 C C . PRO A 1 87 ? -4.695 -9.050 -0.886 1.00 90.69 87 PRO A C 1
ATOM 701 O O . PRO A 1 87 ? -4.700 -8.725 0.301 1.00 90.69 87 PRO A O 1
ATOM 704 N N . LEU A 1 88 ? -3.631 -9.606 -1.476 1.00 91.50 88 LEU A N 1
ATOM 705 C CA . LEU A 1 88 ? -2.372 -9.875 -0.783 1.00 91.50 88 LEU A CA 1
ATOM 706 C C . LEU A 1 88 ? -1.600 -8.581 -0.486 1.00 91.50 88 LEU A C 1
ATOM 708 O O . LEU A 1 88 ? -1.149 -8.400 0.641 1.00 91.50 88 LEU A O 1
ATOM 712 N N . ALA A 1 89 ? -1.501 -7.658 -1.446 1.00 90.25 89 ALA A N 1
ATOM 713 C CA . ALA A 1 89 ? -0.866 -6.352 -1.251 1.00 90.25 89 ALA A CA 1
ATOM 714 C C . ALA A 1 89 ? -1.505 -5.587 -0.079 1.00 90.25 89 ALA A C 1
ATOM 716 O O . ALA A 1 89 ? -0.807 -5.087 0.803 1.00 90.25 89 ALA A O 1
ATOM 717 N N . LYS A 1 90 ? -2.843 -5.586 -0.014 1.00 87.25 90 LYS A N 1
ATOM 718 C CA . LYS A 1 90 ? -3.617 -5.005 1.091 1.00 87.25 90 LYS A CA 1
ATOM 719 C C . LYS A 1 90 ? -3.306 -5.665 2.436 1.00 87.25 90 LYS A C 1
ATOM 721 O O . LYS A 1 90 ? -3.157 -4.973 3.441 1.00 87.25 90 LYS A O 1
ATOM 726 N N . ALA A 1 91 ? -3.195 -6.994 2.463 1.00 88.00 91 ALA A N 1
ATOM 727 C CA . ALA A 1 91 ? -2.852 -7.734 3.675 1.00 88.00 91 ALA A CA 1
ATOM 728 C C . ALA A 1 91 ? -1.422 -7.436 4.158 1.00 88.00 91 ALA A C 1
ATOM 730 O O . ALA A 1 91 ? -1.208 -7.297 5.359 1.00 88.00 91 ALA A O 1
ATOM 731 N N . LEU A 1 92 ? -0.460 -7.287 3.242 1.00 87.44 92 LEU A N 1
ATOM 732 C CA . LEU A 1 92 ? 0.927 -6.959 3.582 1.00 87.44 92 LEU A CA 1
ATOM 733 C C . LEU A 1 92 ? 1.048 -5.601 4.277 1.00 87.44 92 LEU A C 1
ATOM 735 O O . LEU A 1 92 ? 1.781 -5.503 5.255 1.00 87.44 92 LEU A O 1
ATOM 739 N N . ILE A 1 93 ? 0.295 -4.590 3.835 1.00 84.81 93 ILE A N 1
ATOM 740 C CA . ILE A 1 93 ? 0.260 -3.263 4.479 1.00 84.81 93 ILE A CA 1
ATOM 741 C C . ILE A 1 93 ? -0.219 -3.376 5.934 1.00 84.81 93 ILE A C 1
ATOM 743 O O . ILE A 1 93 ? 0.364 -2.786 6.840 1.00 84.81 93 ILE A O 1
ATOM 747 N N . LEU A 1 94 ? -1.260 -4.177 6.169 1.00 81.19 94 LEU A N 1
ATOM 748 C CA . LEU A 1 94 ? -1.799 -4.423 7.506 1.00 81.19 94 LEU A CA 1
ATOM 749 C C . LEU A 1 94 ? -0.839 -5.203 8.409 1.00 81.19 94 LEU A C 1
ATOM 751 O O . LEU A 1 94 ? -0.690 -4.861 9.577 1.00 81.19 94 LEU A O 1
ATOM 755 N N . ILE A 1 95 ? -0.208 -6.253 7.879 1.00 84.06 95 ILE A N 1
ATOM 756 C CA . ILE A 1 95 ? 0.755 -7.075 8.623 1.00 84.06 95 ILE A CA 1
ATOM 757 C C . ILE A 1 95 ? 1.993 -6.252 8.975 1.00 84.06 95 ILE A C 1
ATOM 759 O O . ILE A 1 95 ? 2.439 -6.311 10.114 1.00 84.06 95 ILE A O 1
ATOM 763 N N . SER A 1 96 ? 2.500 -5.466 8.023 1.00 79.06 96 SER A N 1
ATOM 764 C CA . SER A 1 96 ? 3.594 -4.507 8.218 1.00 79.06 96 SER A CA 1
ATOM 765 C C . SER A 1 96 ? 3.304 -3.622 9.432 1.00 79.06 96 SER A C 1
ATOM 767 O O . SER A 1 96 ? 4.084 -3.594 10.374 1.00 79.06 96 SER A O 1
ATOM 769 N N . GLY A 1 97 ? 2.096 -3.059 9.498 1.00 75.50 97 GLY A N 1
ATOM 770 C CA . GLY A 1 97 ? 1.663 -2.251 10.634 1.00 75.50 97 GLY A CA 1
ATOM 771 C C . GLY A 1 97 ? 1.416 -2.934 11.963 1.00 75.50 97 GLY A C 1
ATOM 772 O O . GLY A 1 97 ? 1.337 -2.266 12.986 1.00 75.50 97 GLY A O 1
ATOM 773 N N . GLY A 1 98 ? 1.208 -4.247 11.955 1.00 78.00 98 GLY A N 1
ATOM 774 C CA . GLY A 1 98 ? 1.095 -5.024 13.185 1.00 78.00 98 GLY A CA 1
ATOM 775 C C . GLY A 1 98 ? 2.445 -5.503 13.717 1.00 78.00 98 GLY A C 1
ATOM 776 O O . GLY A 1 98 ? 2.498 -5.953 14.861 1.00 78.00 98 GLY A O 1
ATOM 777 N N . ILE A 1 99 ? 3.491 -5.479 12.884 1.00 78.56 99 ILE A N 1
ATOM 778 C CA . ILE A 1 99 ? 4.837 -5.968 13.208 1.00 78.56 99 ILE A CA 1
ATOM 779 C C . ILE A 1 99 ? 5.777 -4.820 13.589 1.00 78.56 99 ILE A C 1
ATOM 781 O O . ILE A 1 99 ? 6.513 -4.982 14.562 1.00 78.56 99 ILE A O 1
ATOM 785 N N . ASP A 1 100 ? 5.778 -3.729 12.816 1.00 61.88 100 ASP A N 1
ATOM 786 C CA . ASP A 1 100 ? 6.579 -2.521 13.083 1.00 61.88 100 ASP A CA 1
ATOM 787 C C . ASP A 1 100 ? 5.997 -1.707 14.257 1.00 61.88 100 ASP A C 1
ATOM 789 O O . ASP A 1 100 ? 6.798 -1.238 15.103 1.00 61.88 100 ASP A O 1
#

pLDDT: mean 85.13, std 15.09, range [37.84, 95.88]

Foldseek 3Di:
DDDPDPPPPPPDPDDVVVVVVVVVLLCVQQVVLLVVLLVVVLPDPDDDPVRSVVVNVLSVPDRPSPQLSVQLVVCVVVVHHSVVCSVVSSVCSVVVSVPD

Radius of gyration: 19.01 Å; chains: 1; bounding box: 70×23×39 Å

Secondary structure (DSSP, 8-state):
-----------PPP-HHHHHHHHHHHHHHHHHHHHHHHHHHHTS---SHHHHHHHHHHHHH----HHHHHHHHHHHHTT--GGGGHHHHHHHHHHHHHH-

Sequence (100 aa):
MEGEKPAQGRVGEFDEEVFEEVRAILHERGMPIIEQVRREILSRPIKPKGAYEAVKYFLDYWVDLTRPTLLITACEALGVNPELAYPLAKALILISGGID